Protein AF-A0A8S0PGC4-F1 (afdb_monomer_lite)

pLDDT: mean 73.99, std 10.73, range [44.09, 90.06]

Radius of gyration: 20.16 Å; chains: 1; bounding box: 60×24×46 Å

Organism: NCBI:txid158383

Structure (mmCIF, N/CA/C/O backbone):
data_AF-A0A8S0PGC4-F1
#
_entry.id   AF-A0A8S0PGC4-F1
#
loop_
_atom_site.group_PDB
_atom_site.id
_atom_site.type_symbol
_atom_site.label_atom_id
_atom_site.label_alt_id
_atom_site.label_comp_id
_atom_site.label_asym_id
_atom_site.label_entity_id
_atom_site.label_seq_id
_atom_site.pdbx_PDB_ins_code
_atom_site.Cartn_x
_atom_site.Cartn_y
_atom_site.Cartn_z
_atom_site.occupancy
_atom_site.B_iso_or_equiv
_atom_site.auth_seq_id
_atom_site.auth_comp_id
_atom_site.auth_asym_id
_atom_site.auth_atom_id
_atom_site.pdbx_PDB_model_num
ATOM 1 N N . MET A 1 1 ? -46.681 4.405 23.224 1.00 52.59 1 MET A N 1
ATOM 2 C CA . MET A 1 1 ? -45.631 4.895 22.306 1.00 52.59 1 MET A CA 1
ATOM 3 C C . MET A 1 1 ? -44.381 4.071 22.569 1.00 52.59 1 MET A C 1
ATOM 5 O O . MET A 1 1 ? -43.834 4.181 23.656 1.00 52.59 1 MET A O 1
ATOM 9 N N . VAL A 1 2 ? -44.002 3.168 21.663 1.00 63.16 2 VAL A N 1
ATOM 10 C CA . VAL A 1 2 ? -42.787 2.352 21.830 1.00 63.16 2 VAL A CA 1
ATOM 11 C C . VAL A 1 2 ? -41.618 3.150 21.262 1.00 63.16 2 VAL A C 1
ATOM 13 O O . VAL A 1 2 ? -41.620 3.474 20.077 1.00 63.16 2 VAL A O 1
ATOM 16 N N . ILE A 1 3 ? -40.655 3.515 22.106 1.00 70.88 3 ILE A N 1
ATOM 17 C CA . ILE A 1 3 ? -39.440 4.214 21.678 1.00 70.88 3 ILE A CA 1
ATOM 18 C C . ILE A 1 3 ? -38.450 3.147 21.204 1.00 70.88 3 ILE A C 1
ATOM 20 O O . ILE A 1 3 ? -37.950 2.359 22.000 1.00 70.88 3 ILE A O 1
ATOM 24 N N . MET A 1 4 ? -38.200 3.088 19.896 1.00 74.25 4 MET A N 1
ATOM 25 C CA . MET 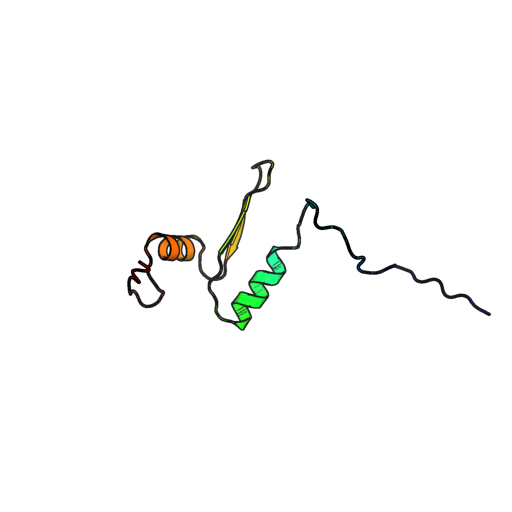A 1 4 ? -37.135 2.258 19.330 1.00 74.25 4 MET A CA 1
ATOM 26 C C . MET A 1 4 ? -35.808 3.013 19.411 1.00 74.25 4 MET A C 1
ATOM 28 O O . MET A 1 4 ? -35.584 3.970 18.669 1.00 74.25 4 MET A O 1
ATOM 32 N N . GLU A 1 5 ? -34.915 2.571 20.290 1.00 82.06 5 GLU A N 1
ATOM 33 C CA . GLU A 1 5 ? -33.553 3.100 20.360 1.00 82.06 5 GLU A CA 1
ATOM 34 C C . GLU A 1 5 ? -32.680 2.543 19.224 1.00 82.06 5 GLU A C 1
ATOM 36 O O . GLU A 1 5 ? -32.737 1.363 18.864 1.00 82.06 5 GLU A O 1
ATOM 41 N N . LYS A 1 6 ? -31.852 3.407 18.626 1.00 84.50 6 LYS A N 1
ATOM 42 C CA . LYS A 1 6 ? -30.904 3.001 17.580 1.00 84.50 6 LYS A CA 1
ATOM 43 C C . LYS A 1 6 ? -29.754 2.199 18.194 1.00 84.50 6 LYS A C 1
ATOM 45 O O . LYS A 1 6 ? -29.086 2.675 19.102 1.00 84.50 6 LYS A O 1
ATOM 50 N N . LYS A 1 7 ? -29.448 1.030 17.616 1.00 86.19 7 LYS A N 1
ATOM 51 C CA . LYS A 1 7 ? -28.357 0.142 18.072 1.00 86.19 7 LYS A CA 1
ATOM 52 C C . LYS A 1 7 ? -26.946 0.725 17.921 1.00 86.19 7 LYS A C 1
ATOM 54 O O . LYS A 1 7 ? -26.073 0.401 18.714 1.00 86.19 7 LYS A O 1
ATOM 59 N N . THR A 1 8 ? -26.690 1.529 16.887 1.00 90.06 8 THR A N 1
ATOM 60 C CA . THR A 1 8 ? -25.366 2.121 16.628 1.00 90.06 8 THR A CA 1
ATOM 61 C C . THR A 1 8 ? -25.505 3.504 16.010 1.00 90.06 8 THR A C 1
ATOM 63 O O . THR A 1 8 ? -26.396 3.717 15.186 1.00 90.06 8 THR A O 1
ATOM 66 N N . MET A 1 9 ? -24.557 4.395 16.295 1.00 87.75 9 MET A N 1
ATOM 67 C CA . MET A 1 9 ? -24.452 5.695 15.615 1.00 87.75 9 MET A CA 1
ATOM 68 C C . MET A 1 9 ? -23.937 5.588 14.169 1.00 87.75 9 MET A C 1
ATOM 70 O O . MET A 1 9 ? -23.968 6.567 13.428 1.00 87.75 9 MET A O 1
ATOM 74 N N . GLY A 1 10 ? -23.498 4.398 13.745 1.00 89.44 10 GLY A N 1
ATOM 75 C CA . GLY A 1 10 ? -22.930 4.165 12.422 1.00 89.44 10 GLY A CA 1
ATOM 76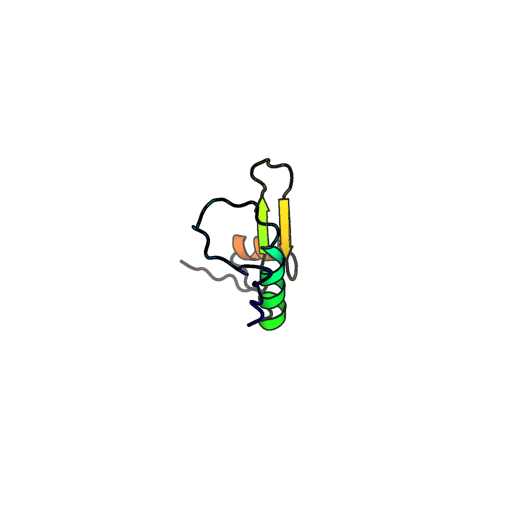 C C . GLY A 1 10 ? -21.533 4.767 12.278 1.00 89.44 10 GLY A C 1
ATOM 77 O O . GLY A 1 10 ? -20.788 4.914 13.247 1.00 89.44 10 GLY A O 1
ATOM 78 N N . ARG A 1 11 ? -21.153 5.090 11.041 1.00 87.19 11 ARG A N 1
ATOM 79 C CA . ARG A 1 11 ? -19.872 5.732 10.751 1.00 87.19 11 ARG A CA 1
ATOM 80 C C . ARG A 1 11 ? -19.916 7.192 11.198 1.00 87.19 11 ARG A C 1
ATOM 82 O O . ARG A 1 11 ? -20.559 8.016 10.556 1.00 87.19 11 ARG A O 1
ATOM 89 N N . SER A 1 12 ? -19.165 7.508 12.244 1.00 87.50 12 SER A N 1
ATOM 90 C CA . SER A 1 12 ? -18.994 8.883 12.711 1.00 87.50 12 SER A CA 1
ATOM 91 C C . SER A 1 12 ? -17.821 9.564 12.019 1.00 87.50 12 SER A C 1
ATOM 93 O O . SER A 1 12 ? -16.817 8.932 11.673 1.00 87.50 12 SER A O 1
ATOM 95 N N . LYS A 1 13 ? -17.937 10.879 11.822 1.00 88.62 13 LYS A N 1
ATOM 96 C CA . LYS A 1 13 ? -16.818 11.685 11.345 1.00 88.62 13 LYS A CA 1
ATOM 97 C C . LYS A 1 13 ? -15.729 11.701 12.416 1.00 88.62 13 LYS A C 1
ATOM 99 O O . LYS A 1 13 ? -15.999 11.986 13.576 1.00 88.62 13 LYS A O 1
ATOM 104 N N . VAL A 1 14 ? -14.509 11.389 12.002 1.00 86.75 14 VAL A N 1
ATOM 105 C CA . VAL A 1 14 ? -13.312 11.439 12.842 1.00 86.75 14 VAL A CA 1
ATOM 106 C C . VAL A 1 14 ? -12.371 12.505 12.307 1.00 86.75 14 VAL A C 1
ATOM 108 O O . VAL A 1 14 ? -12.294 12.733 11.098 1.00 86.75 14 VAL A O 1
ATOM 111 N N . GLU A 1 15 ? -11.672 13.166 13.219 1.00 89.81 15 GLU A N 1
ATOM 112 C CA . GLU A 1 15 ? -10.600 14.093 12.880 1.00 89.81 15 GLU A CA 1
ATOM 113 C C . GLU A 1 15 ? -9.435 13.330 12.234 1.00 89.81 15 GLU A C 1
ATOM 115 O O . GLU A 1 15 ? -9.173 12.172 12.573 1.00 89.81 15 GLU A O 1
ATOM 120 N N . MET A 1 16 ? -8.737 13.963 11.291 1.00 87.00 16 MET A N 1
ATOM 121 C CA . MET A 1 16 ? -7.637 13.329 10.569 1.00 87.00 16 MET A CA 1
ATOM 122 C C . MET A 1 16 ? -6.396 13.231 11.466 1.00 87.00 16 MET A C 1
ATOM 124 O O . MET A 1 16 ? -5.490 14.055 11.408 1.00 87.00 16 MET A O 1
ATOM 128 N N . LYS A 1 17 ? -6.378 12.207 12.318 1.00 85.38 17 LYS A N 1
ATOM 129 C CA . LYS A 1 17 ? -5.290 11.885 13.248 1.00 85.38 17 LYS A CA 1
ATOM 130 C C . LYS A 1 17 ? -4.657 10.543 12.889 1.00 85.38 17 LYS A C 1
ATOM 132 O O . LYS A 1 17 ? -5.203 9.754 12.114 1.00 85.38 17 LYS A O 1
ATOM 137 N N . LYS A 1 18 ? -3.478 10.279 13.454 1.00 77.12 18 LYS A N 1
ATOM 138 C CA . LYS A 1 18 ? -2.802 8.987 13.324 1.00 77.12 18 LYS A CA 1
ATOM 139 C C . LYS A 1 18 ? -3.690 7.893 13.925 1.00 77.12 18 LYS A C 1
ATOM 141 O O . LYS A 1 18 ? -4.001 7.934 15.108 1.00 77.12 18 LYS A O 1
ATOM 146 N N . ILE A 1 19 ? -4.076 6.927 13.099 1.00 74.50 19 ILE A N 1
ATOM 147 C CA . ILE A 1 19 ? -4.852 5.750 13.499 1.00 74.50 19 ILE A CA 1
ATOM 148 C C . ILE A 1 19 ? -4.164 4.495 12.953 1.00 74.50 19 ILE A C 1
ATOM 150 O O . ILE A 1 19 ? -3.547 4.544 11.886 1.00 74.50 19 ILE A O 1
ATOM 154 N N . GLU A 1 20 ? -4.260 3.377 13.665 1.00 65.56 20 GLU A N 1
ATOM 155 C CA . GLU A 1 20 ? -3.737 2.087 13.205 1.00 65.56 20 GLU A CA 1
ATOM 156 C C . GLU A 1 20 ? -4.690 1.517 12.140 1.00 65.56 20 GLU A C 1
ATOM 158 O O . GLU A 1 20 ? -5.796 1.067 12.435 1.00 65.56 20 GLU A O 1
ATOM 163 N N . LYS A 1 21 ? -4.319 1.642 10.857 1.00 63.75 21 LYS A N 1
ATOM 164 C CA . LYS A 1 21 ? -5.198 1.318 9.719 1.00 63.75 21 LYS A CA 1
ATOM 165 C C . LYS A 1 21 ? -4.933 -0.089 9.191 1.00 63.75 21 LYS A C 1
ATOM 167 O O . LYS A 1 21 ? -3.955 -0.306 8.489 1.00 63.75 21 LYS A O 1
ATOM 172 N N . ILE A 1 22 ? -5.876 -1.000 9.420 1.00 61.12 22 ILE A N 1
ATOM 173 C CA . ILE A 1 22 ? -5.899 -2.337 8.793 1.00 61.12 22 ILE A CA 1
ATOM 174 C C . ILE A 1 22 ? -6.596 -2.291 7.410 1.00 61.12 22 ILE A C 1
ATOM 176 O O . ILE A 1 22 ? -6.341 -3.108 6.533 1.00 61.12 22 ILE A O 1
ATOM 180 N N . GLY A 1 23 ? -7.458 -1.294 7.168 1.00 62.78 23 GLY A N 1
ATOM 181 C CA . GLY A 1 23 ? -8.363 -1.248 6.009 1.00 62.78 23 GLY A CA 1
ATOM 182 C C . GLY A 1 23 ? -7.815 -0.666 4.699 1.00 62.78 23 GLY A C 1
ATOM 183 O O . GLY A 1 23 ? -8.608 -0.426 3.791 1.00 62.78 23 GLY A O 1
ATOM 184 N N . LEU A 1 24 ? -6.510 -0.393 4.579 1.00 68.00 24 LEU A N 1
ATOM 185 C CA . LEU A 1 24 ? -5.961 0.315 3.412 1.00 68.00 24 LEU A CA 1
ATOM 186 C C . LEU A 1 24 ? -5.895 -0.563 2.151 1.00 68.00 24 LEU A C 1
ATOM 188 O O . LEU A 1 24 ? -6.040 -0.047 1.053 1.00 68.00 24 LEU A O 1
ATOM 192 N N . PHE A 1 25 ? -5.740 -1.880 2.301 1.00 66.62 25 PHE A N 1
ATOM 193 C CA . PHE A 1 25 ? -5.418 -2.786 1.189 1.00 66.62 25 PHE A CA 1
ATOM 194 C C . PHE A 1 25 ? -6.608 -3.245 0.339 1.00 66.62 25 PHE A C 1
ATOM 196 O O . PHE A 1 25 ? -6.415 -3.658 -0.797 1.00 66.62 25 PHE A O 1
ATOM 203 N N . LYS A 1 26 ? -7.849 -3.124 0.831 1.00 70.12 26 LYS A N 1
ATOM 204 C CA . LYS A 1 26 ? -9.042 -3.563 0.075 1.00 70.12 26 LYS A CA 1
ATOM 205 C C . LYS A 1 26 ? -9.466 -2.609 -1.044 1.00 70.12 26 LYS A C 1
ATOM 207 O O . LYS A 1 26 ? -10.135 -3.021 -1.979 1.00 70.12 26 LYS A O 1
ATOM 212 N N . LYS A 1 27 ? -9.139 -1.322 -0.926 1.00 77.50 27 LYS A N 1
ATOM 213 C CA . LYS A 1 27 ? -9.516 -0.298 -1.915 1.00 77.50 27 LYS A CA 1
ATOM 214 C C . LYS A 1 27 ? -8.619 -0.297 -3.166 1.00 77.50 27 LYS A C 1
ATOM 216 O O . LYS A 1 27 ? -9.153 -0.189 -4.263 1.00 77.50 27 LYS A O 1
ATOM 221 N N . PRO A 1 28 ? -7.295 -0.467 -3.037 1.00 76.94 28 PRO A N 1
ATOM 222 C CA . PRO A 1 28 ? -6.378 -0.570 -4.167 1.00 76.94 28 PRO A CA 1
ATOM 223 C C . PRO A 1 28 ? -6.671 -1.746 -5.100 1.00 76.94 28 PRO A C 1
ATOM 225 O O . PRO A 1 28 ? -6.623 -1.568 -6.310 1.00 76.94 28 PRO A O 1
ATOM 228 N N . SER A 1 29 ? -7.036 -2.917 -4.565 1.00 77.25 29 SER A N 1
ATOM 229 C CA . SER A 1 29 ? -7.348 -4.090 -5.393 1.00 77.25 29 SER A CA 1
ATOM 230 C C . SER A 1 29 ? -8.542 -3.870 -6.313 1.00 77.25 29 SER A C 1
ATOM 232 O O . SER A 1 29 ? -8.518 -4.287 -7.464 1.00 77.25 29 SER A O 1
ATOM 234 N N . GLU A 1 30 ? -9.564 -3.176 -5.820 1.00 82.44 30 GLU A N 1
ATOM 235 C CA . GLU A 1 30 ? -10.749 -2.809 -6.595 1.00 82.44 30 GLU A CA 1
ATOM 236 C C . GLU A 1 30 ? -10.382 -1.869 -7.759 1.00 82.44 30 GLU A C 1
ATOM 238 O O . GLU A 1 30 ? -10.817 -2.078 -8.888 1.00 82.44 30 GLU A O 1
ATOM 243 N N . ILE A 1 31 ? -9.510 -0.885 -7.512 1.00 83.56 31 ILE A N 1
ATOM 244 C CA . ILE A 1 31 ? -9.035 0.054 -8.541 1.00 83.56 31 ILE A CA 1
ATOM 245 C C . ILE A 1 31 ? -8.239 -0.675 -9.625 1.00 83.56 31 ILE A C 1
ATOM 247 O O . ILE A 1 31 ? -8.481 -0.443 -10.810 1.00 83.56 31 ILE A O 1
ATOM 251 N N . CYS A 1 32 ? -7.315 -1.556 -9.238 1.00 83.12 32 CYS A N 1
ATOM 252 C CA . CYS A 1 32 ? -6.483 -2.280 -10.194 1.00 83.12 32 CYS A CA 1
ATOM 253 C C . CYS A 1 32 ? -7.313 -3.172 -11.123 1.00 83.12 32 CYS A C 1
ATOM 255 O O . CYS A 1 32 ? -7.109 -3.146 -12.333 1.00 83.12 32 CYS A O 1
ATOM 257 N N . VAL A 1 33 ? -8.296 -3.894 -10.574 1.00 83.88 33 VAL A N 1
ATOM 258 C CA . VAL A 1 33 ? -9.179 -4.762 -11.369 1.00 83.88 33 VAL A CA 1
ATOM 259 C C . VAL A 1 33 ? -10.028 -3.951 -12.351 1.00 83.88 33 VAL A C 1
ATOM 261 O O . VAL A 1 33 ? -10.203 -4.365 -13.491 1.00 83.88 33 VAL A O 1
ATOM 264 N N . LEU A 1 34 ? -10.542 -2.788 -11.936 1.00 87.06 34 LEU A N 1
ATOM 265 C CA . LEU A 1 34 ? -11.421 -1.970 -12.779 1.00 87.06 34 LEU A CA 1
ATOM 266 C C . LEU A 1 34 ? -10.681 -1.195 -13.873 1.00 87.06 34 LEU A C 1
ATOM 268 O O . LEU A 1 34 ? -11.237 -0.960 -14.941 1.00 87.06 34 LEU A O 1
ATOM 272 N N . THR A 1 35 ? -9.456 -0.754 -13.595 1.00 84.62 35 THR A N 1
ATOM 273 C CA . THR A 1 35 ? -8.712 0.146 -14.494 1.00 84.62 35 THR A CA 1
ATOM 274 C C . THR A 1 35 ? -7.583 -0.547 -15.246 1.00 84.62 35 THR A C 1
ATOM 276 O O . THR A 1 35 ? -7.008 0.048 -16.153 1.00 84.62 35 THR A O 1
ATOM 279 N N . GLY A 1 36 ? -7.219 -1.771 -14.857 1.00 79.75 36 GLY A N 1
ATOM 280 C CA . GLY A 1 36 ? -5.991 -2.417 -15.318 1.00 79.75 36 GLY A CA 1
ATOM 281 C C . GLY A 1 36 ? -4.717 -1.714 -14.834 1.00 79.75 36 GLY A C 1
ATOM 282 O O . GLY A 1 36 ? -3.627 -2.070 -15.274 1.00 79.75 36 GLY A O 1
ATOM 283 N N . ALA A 1 37 ? -4.826 -0.716 -13.947 1.00 81.94 37 ALA A N 1
ATOM 284 C CA . ALA A 1 37 ? -3.676 0.022 -13.454 1.00 81.94 37 ALA A CA 1
ATOM 285 C C . ALA A 1 37 ? -2.756 -0.885 -12.629 1.00 81.94 37 ALA A C 1
ATOM 287 O O . ALA A 1 37 ? -3.190 -1.638 -11.754 1.00 81.94 37 ALA A O 1
ATOM 288 N N . GLU A 1 38 ? -1.456 -0.774 -12.878 1.00 81.38 38 GLU A N 1
ATOM 289 C CA . GLU A 1 38 ? -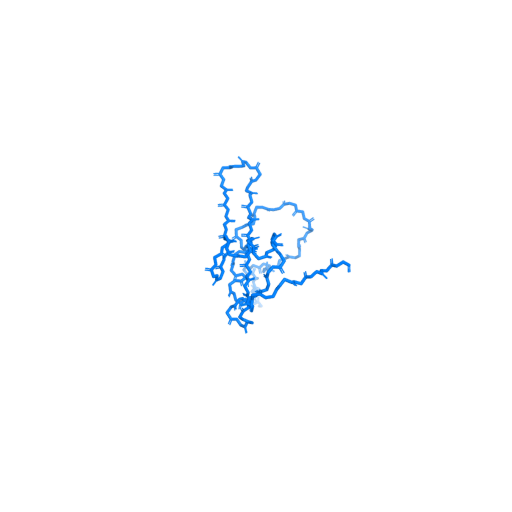0.435 -1.452 -12.092 1.00 81.38 38 GLU A CA 1
ATOM 290 C C . GLU A 1 38 ? -0.034 -0.566 -10.910 1.00 81.38 38 GLU A C 1
ATOM 292 O O . GLU A 1 38 ? 0.644 0.448 -11.075 1.00 81.38 38 GLU A O 1
ATOM 297 N N . ILE A 1 39 ? -0.473 -0.941 -9.708 1.00 79.88 39 ILE A N 1
ATOM 298 C CA . ILE A 1 39 ? -0.243 -0.174 -8.480 1.00 79.88 39 ILE A CA 1
ATOM 299 C C . ILE A 1 39 ? 0.616 -0.997 -7.518 1.00 79.88 39 ILE A C 1
ATOM 301 O O . ILE A 1 39 ? 0.365 -2.184 -7.311 1.00 79.88 39 ILE A O 1
ATOM 305 N N . ALA A 1 40 ? 1.599 -0.336 -6.907 1.00 83.25 40 ALA A N 1
ATOM 306 C CA . ALA A 1 40 ? 2.387 -0.836 -5.787 1.00 83.25 40 ALA A CA 1
ATOM 307 C C . ALA A 1 40 ? 2.142 0.047 -4.556 1.00 83.25 40 ALA A C 1
ATOM 309 O O . ALA A 1 40 ? 2.310 1.266 -4.623 1.00 83.25 40 ALA A O 1
ATOM 310 N N . ILE A 1 41 ? 1.762 -0.552 -3.425 1.00 82.56 41 ILE A N 1
ATOM 311 C CA . ILE A 1 41 ? 1.619 0.154 -2.142 1.00 82.56 41 ILE A CA 1
ATOM 312 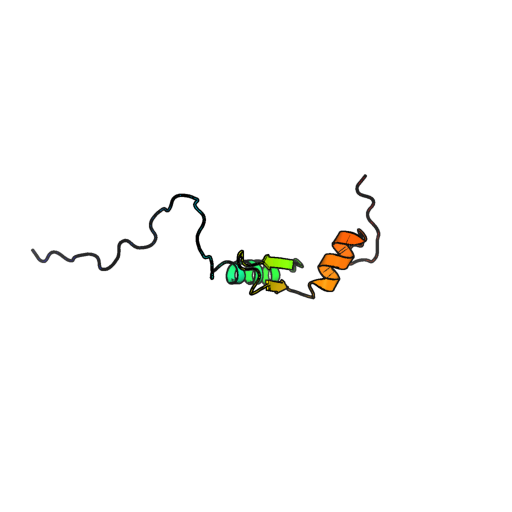C C . ILE A 1 41 ? 2.519 -0.513 -1.121 1.00 82.56 41 ILE A C 1
ATOM 314 O O . ILE A 1 41 ? 2.370 -1.700 -0.853 1.00 82.56 41 ILE A O 1
ATOM 318 N N . ILE A 1 42 ? 3.412 0.273 -0.522 1.00 80.94 42 ILE A N 1
ATOM 319 C CA . ILE A 1 42 ? 4.350 -0.180 0.504 1.00 80.94 42 ILE A CA 1
ATOM 320 C C . ILE A 1 42 ? 4.004 0.540 1.804 1.00 80.94 42 ILE A C 1
ATOM 322 O O . ILE A 1 42 ? 4.092 1.766 1.891 1.00 80.94 42 ILE A O 1
ATOM 326 N N . LEU A 1 43 ? 3.609 -0.218 2.824 1.00 78.81 43 LEU A N 1
ATOM 327 C CA . LEU A 1 43 ? 3.331 0.298 4.158 1.00 78.81 43 LEU A CA 1
ATOM 328 C C . LEU A 1 43 ? 4.317 -0.307 5.147 1.00 78.81 43 LEU A C 1
ATOM 330 O O . LEU A 1 43 ? 4.251 -1.492 5.471 1.00 78.81 43 LEU A O 1
ATOM 334 N N . GLN A 1 44 ? 5.204 0.527 5.673 1.00 78.81 44 GLN A N 1
ATOM 335 C CA . GLN A 1 44 ? 6.068 0.145 6.777 1.00 78.81 44 GLN A CA 1
ATOM 336 C C . GLN A 1 44 ? 5.393 0.522 8.094 1.00 78.81 44 G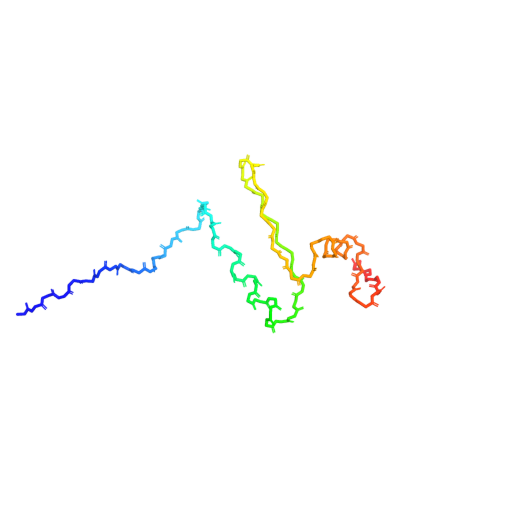LN A C 1
ATOM 338 O O . GLN A 1 44 ? 5.070 1.690 8.330 1.00 78.81 44 GLN A O 1
ATOM 343 N N . SER A 1 45 ? 5.185 -0.462 8.969 1.00 75.12 45 SER A N 1
ATOM 344 C CA . SER A 1 45 ? 4.755 -0.162 10.332 1.00 75.12 45 SER A CA 1
ATOM 345 C C . SER A 1 45 ? 5.815 0.680 11.040 1.00 75.12 45 SER A C 1
ATOM 347 O O . SER A 1 45 ? 7.017 0.479 10.863 1.00 75.12 45 SER A O 1
ATOM 349 N N . LEU A 1 46 ? 5.378 1.601 11.894 1.00 68.94 46 LEU A N 1
ATOM 350 C CA . LEU A 1 46 ? 6.275 2.483 12.643 1.00 68.94 46 LEU A CA 1
ATOM 351 C C . LEU A 1 46 ? 7.157 1.729 13.639 1.00 68.94 46 LEU A C 1
ATOM 353 O O . LEU A 1 46 ? 8.233 2.206 13.981 1.00 68.94 46 LEU A O 1
ATOM 357 N N . THR A 1 47 ? 6.748 0.530 14.061 1.00 72.19 47 THR A N 1
ATOM 358 C CA . THR A 1 47 ? 7.596 -0.364 14.860 1.00 72.19 47 THR A CA 1
ATOM 359 C C . THR A 1 47 ? 8.613 -1.135 14.014 1.00 72.19 47 THR A C 1
ATOM 361 O O . THR A 1 47 ? 9.354 -1.942 14.563 1.00 72.19 47 THR A O 1
ATOM 364 N N . ARG A 1 48 ? 8.648 -0.921 12.688 1.00 62.28 48 ARG A N 1
ATOM 365 C CA . ARG A 1 48 ? 9.476 -1.623 11.685 1.00 62.28 48 ARG A CA 1
ATOM 366 C C . ARG A 1 48 ? 9.400 -3.156 11.723 1.00 62.28 48 ARG A C 1
ATOM 368 O O . ARG A 1 48 ? 10.203 -3.822 11.086 1.00 62.28 48 ARG A O 1
ATOM 375 N N . LYS A 1 49 ? 8.414 -3.713 12.430 1.00 68.12 49 LYS A N 1
ATOM 376 C CA . LYS A 1 49 ? 8.216 -5.161 12.594 1.00 68.12 49 LYS A CA 1
ATOM 377 C C . LYS A 1 49 ? 7.571 -5.822 11.382 1.00 68.12 49 LYS A C 1
ATOM 379 O O . LYS A 1 49 ? 7.714 -7.021 11.196 1.00 68.12 49 LYS A O 1
ATOM 384 N N . CYS A 1 50 ? 6.844 -5.054 10.579 1.00 63.00 50 CYS A N 1
ATOM 385 C CA . CYS A 1 50 ? 6.146 -5.566 9.414 1.00 63.00 50 CYS A CA 1
ATOM 386 C C . CYS A 1 50 ? 6.135 -4.534 8.288 1.00 63.00 50 CYS A C 1
ATOM 388 O O . CYS A 1 50 ? 5.930 -3.333 8.509 1.00 63.00 50 CYS A O 1
ATOM 390 N N . VAL A 1 51 ? 6.364 -5.041 7.082 1.00 71.19 51 VAL A N 1
ATOM 391 C CA . VAL A 1 51 ? 6.129 -4.344 5.823 1.00 71.19 51 VAL A CA 1
ATOM 392 C C . VAL A 1 51 ? 4.937 -5.034 5.184 1.00 71.19 51 VAL A C 1
ATOM 394 O O . VAL A 1 51 ? 4.924 -6.255 5.055 1.00 71.19 51 VAL A O 1
ATOM 397 N N . PHE A 1 52 ? 3.928 -4.256 4.827 1.00 68.25 52 PHE A N 1
ATOM 398 C CA . PHE A 1 52 ? 2.796 -4.738 4.057 1.00 68.25 52 PHE A CA 1
ATOM 399 C C . PHE A 1 52 ? 2.935 -4.210 2.637 1.00 68.25 52 PHE A C 1
ATOM 401 O O . PHE A 1 52 ? 3.057 -2.996 2.443 1.00 68.25 52 PHE A O 1
ATOM 408 N N . THR A 1 53 ? 2.906 -5.112 1.663 1.00 67.94 53 THR A N 1
ATOM 409 C CA . THR A 1 53 ? 2.877 -4.760 0.247 1.00 67.94 53 THR A CA 1
ATOM 410 C C . THR A 1 53 ? 1.544 -5.171 -0.370 1.00 67.94 53 THR A C 1
ATOM 412 O O . THR A 1 53 ? 0.949 -6.181 0.008 1.00 67.94 53 THR A O 1
ATOM 415 N N . PHE A 1 54 ? 1.034 -4.346 -1.281 1.00 73.69 54 PHE A N 1
ATOM 416 C CA . PHE A 1 54 ? -0.081 -4.695 -2.157 1.00 73.69 54 PHE A CA 1
ATOM 417 C C . PHE A 1 54 ? 0.283 -4.380 -3.601 1.00 73.69 54 PHE A C 1
ATOM 419 O O . PHE A 1 54 ? 0.834 -3.310 -3.879 1.00 73.69 54 PHE A O 1
ATOM 426 N N . GLU A 1 55 ? -0.028 -5.320 -4.494 1.00 66.62 55 GLU A N 1
ATOM 427 C CA . GLU A 1 55 ? 0.499 -5.364 -5.857 1.00 66.62 55 GLU A CA 1
ATOM 428 C C . GLU A 1 55 ? -0.505 -6.038 -6.800 1.00 66.62 55 GLU A C 1
ATOM 430 O O . GLU A 1 55 ? -1.214 -6.961 -6.399 1.00 66.62 55 GLU A O 1
ATOM 435 N N . HIS A 1 56 ? -0.553 -5.587 -8.057 1.00 66.50 56 HIS A N 1
ATOM 436 C CA . HIS A 1 56 ? -1.418 -6.156 -9.103 1.00 66.50 56 HIS A CA 1
ATOM 437 C C . HIS A 1 56 ? -0.658 -6.933 -10.199 1.00 66.50 56 HIS A C 1
ATOM 439 O O . HIS A 1 56 ? -1.279 -7.651 -10.972 1.00 66.50 56 HIS A O 1
ATOM 445 N N . SER A 1 57 ? 0.675 -6.839 -10.262 1.00 70.06 57 SER A N 1
ATOM 446 C CA . SER A 1 57 ? 1.493 -7.563 -11.254 1.00 70.06 57 SER A CA 1
ATOM 447 C C . SER A 1 57 ? 2.858 -7.992 -10.703 1.00 70.06 57 SER A C 1
ATOM 449 O O . SER A 1 57 ? 3.242 -9.143 -10.874 1.00 70.06 57 SER A O 1
ATOM 451 N N . SER A 1 58 ? 3.569 -7.092 -10.015 1.00 73.19 58 SER A N 1
ATOM 452 C CA . SER A 1 58 ? 4.774 -7.338 -9.195 1.00 73.19 58 SER A CA 1
ATOM 453 C C . SER A 1 58 ? 5.333 -5.984 -8.732 1.00 73.19 58 SER A C 1
ATOM 455 O O . SER A 1 58 ? 5.492 -5.073 -9.551 1.00 73.19 58 SER A O 1
ATOM 457 N N . VAL A 1 59 ? 5.662 -5.820 -7.450 1.00 73.75 59 VAL A N 1
ATOM 458 C CA . VAL A 1 59 ? 6.254 -4.592 -6.893 1.00 73.75 59 VAL A CA 1
ATOM 459 C C . VAL A 1 59 ? 7.608 -4.328 -7.500 1.00 73.75 59 VAL A C 1
ATOM 461 O O . VAL A 1 59 ? 7.873 -3.186 -7.858 1.00 73.75 59 VAL A O 1
ATOM 464 N N . ASP A 1 60 ? 8.432 -5.353 -7.689 1.00 75.44 60 ASP A N 1
ATOM 465 C CA . ASP A 1 60 ? 9.747 -5.188 -8.305 1.00 75.44 60 ASP A CA 1
ATOM 466 C C . ASP A 1 60 ? 9.627 -4.648 -9.729 1.00 75.44 60 ASP A C 1
ATOM 468 O O . ASP A 1 60 ? 10.383 -3.762 -10.119 1.00 75.44 60 ASP A O 1
ATOM 472 N N . SER A 1 61 ? 8.617 -5.098 -10.477 1.00 76.44 61 SER A N 1
ATOM 473 C CA . SER A 1 61 ? 8.343 -4.602 -11.830 1.00 76.44 61 SER A CA 1
ATOM 474 C C . SER A 1 61 ? 7.865 -3.147 -11.818 1.00 76.44 61 SER A C 1
ATOM 476 O O . SER A 1 61 ? 8.358 -2.327 -12.595 1.00 76.44 61 SER A O 1
ATOM 478 N N . VAL A 1 62 ? 6.957 -2.788 -10.903 1.00 79.94 62 VAL A N 1
ATOM 479 C CA . VAL A 1 62 ? 6.492 -1.398 -10.740 1.00 79.94 62 VAL A CA 1
ATOM 480 C C . VAL A 1 62 ? 7.643 -0.483 -10.303 1.00 79.94 62 VAL A C 1
ATOM 482 O O . VAL A 1 62 ? 7.814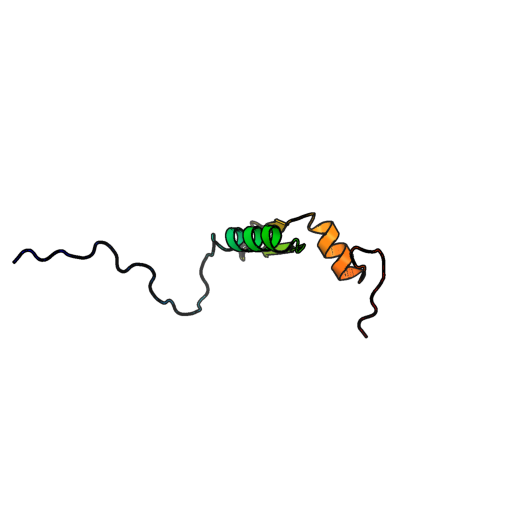 0.600 -10.864 1.00 79.94 62 VAL A O 1
ATOM 485 N N . ILE A 1 63 ? 8.469 -0.921 -9.348 1.00 82.50 63 ILE A N 1
ATOM 486 C CA . ILE A 1 63 ? 9.637 -0.180 -8.859 1.00 82.50 63 ILE A CA 1
ATOM 487 C C . ILE A 1 63 ? 10.683 -0.034 -9.962 1.00 82.50 63 ILE A C 1
ATOM 489 O O . ILE A 1 63 ? 11.233 1.054 -10.126 1.00 82.50 63 ILE A O 1
ATOM 493 N N . ALA A 1 64 ? 10.974 -1.096 -10.714 1.00 81.81 64 ALA A N 1
ATOM 494 C CA . ALA A 1 64 ? 11.940 -1.058 -11.806 1.00 81.81 64 ALA A CA 1
ATOM 495 C C . ALA A 1 64 ? 11.500 -0.071 -12.892 1.00 81.81 64 ALA A C 1
ATOM 497 O O . ALA A 1 64 ? 12.299 0.764 -13.313 1.00 81.81 64 ALA A O 1
ATOM 498 N N . ARG A 1 65 ? 10.220 -0.087 -13.284 1.00 80.62 65 ARG A N 1
ATOM 499 C CA . ARG A 1 65 ? 9.656 0.897 -14.223 1.00 80.62 65 ARG A CA 1
ATOM 500 C C . ARG A 1 65 ? 9.734 2.322 -13.688 1.00 80.62 65 ARG A C 1
ATOM 502 O O . ARG A 1 65 ? 10.145 3.217 -14.419 1.00 80.62 65 ARG A O 1
ATOM 509 N N . PHE A 1 66 ? 9.404 2.523 -12.412 1.00 81.69 66 PHE A N 1
ATOM 510 C CA . PHE A 1 66 ? 9.508 3.832 -11.765 1.00 81.69 66 PHE A CA 1
ATOM 511 C C . PHE A 1 66 ? 10.950 4.356 -11.751 1.00 81.69 66 PHE A C 1
ATOM 513 O O . PHE A 1 66 ? 11.188 5.506 -12.104 1.00 81.69 66 PHE A O 1
ATOM 520 N N . LYS A 1 67 ? 11.919 3.509 -11.382 1.00 81.50 67 LYS A N 1
ATOM 521 C CA . LYS A 1 67 ? 13.341 3.880 -11.314 1.00 81.50 67 LYS A CA 1
ATOM 522 C C . LYS A 1 67 ? 13.965 4.110 -12.687 1.00 81.50 67 LYS A C 1
ATOM 524 O O . LYS A 1 67 ? 14.792 5.002 -12.827 1.00 81.50 67 LYS A O 1
ATOM 529 N N . ASN A 1 68 ? 13.584 3.307 -13.676 1.00 81.44 68 ASN A N 1
ATOM 530 C CA . ASN A 1 68 ? 14.208 3.327 -14.995 1.00 81.44 68 ASN A CA 1
ATOM 531 C C . ASN A 1 68 ? 13.464 4.233 -15.994 1.00 81.44 68 ASN A C 1
ATOM 533 O O . ASN A 1 68 ? 13.920 4.388 -17.123 1.00 81.44 68 ASN A O 1
ATOM 537 N N . GLY A 1 69 ? 12.303 4.790 -15.625 1.00 67.31 69 GLY A N 1
ATOM 538 C CA . GLY A 1 69 ? 11.446 5.555 -16.541 1.00 67.31 69 GLY A CA 1
ATOM 539 C C . GLY A 1 69 ? 10.892 4.721 -17.705 1.00 67.31 69 GLY A C 1
ATOM 540 O O . GLY A 1 69 ? 10.473 5.275 -18.723 1.00 67.31 69 GLY A O 1
ATOM 541 N N . ILE A 1 70 ? 10.923 3.392 -17.574 1.00 63.28 70 ILE A N 1
ATOM 542 C CA . ILE A 1 70 ? 10.517 2.446 -18.614 1.00 63.28 70 ILE A CA 1
ATOM 543 C C . ILE A 1 70 ? 9.008 2.258 -18.509 1.00 63.28 70 ILE A C 1
ATOM 545 O O . ILE A 1 70 ? 8.498 1.808 -17.480 1.00 63.28 70 ILE A O 1
ATOM 549 N N . THR A 1 71 ? 8.282 2.600 -19.568 1.00 64.25 71 THR A N 1
ATOM 550 C CA . THR A 1 71 ? 6.855 2.280 -19.657 1.00 64.25 71 THR A CA 1
ATOM 551 C C . THR A 1 71 ? 6.653 0.834 -20.101 1.00 64.25 71 THR A C 1
ATOM 553 O O . THR A 1 71 ? 7.565 0.191 -20.614 1.00 64.25 71 THR A O 1
ATOM 556 N N . SER A 1 72 ? 5.455 0.294 -19.888 1.00 60.16 72 SER A N 1
ATOM 557 C CA . SER A 1 72 ? 5.088 -1.088 -20.226 1.00 60.16 72 SER A CA 1
ATOM 558 C C . SER A 1 72 ? 5.237 -1.455 -21.714 1.00 60.16 72 SER A C 1
ATOM 560 O O . SER A 1 72 ? 5.142 -2.636 -22.030 1.00 60.16 72 SER A O 1
ATOM 562 N N . ASP A 1 73 ? 5.502 -0.495 -22.610 1.00 61.78 73 ASP A N 1
ATOM 563 C CA . ASP A 1 73 ? 5.822 -0.755 -24.025 1.00 61.78 73 ASP A CA 1
ATOM 564 C C . ASP A 1 73 ? 7.336 -0.852 -24.329 1.00 61.78 73 ASP A C 1
ATOM 566 O O . ASP A 1 73 ? 7.721 -1.116 -25.466 1.00 61.78 73 ASP A O 1
ATOM 570 N N . GLY A 1 74 ? 8.204 -0.660 -23.327 1.00 57.25 74 GLY A N 1
ATOM 571 C CA . GLY A 1 74 ? 9.660 -0.655 -23.495 1.00 57.25 74 GLY A CA 1
ATOM 572 C C . GLY A 1 74 ? 10.273 0.710 -23.834 1.00 57.25 74 GLY A C 1
ATOM 573 O O . GLY A 1 74 ? 11.498 0.818 -23.884 1.00 57.25 74 GLY A O 1
ATOM 574 N N . THR A 1 75 ? 9.481 1.770 -24.014 1.00 55.62 75 THR A N 1
ATOM 575 C CA . THR A 1 75 ? 10.006 3.130 -24.209 1.00 55.62 75 THR A CA 1
ATOM 576 C C . THR A 1 75 ? 10.407 3.799 -22.895 1.00 55.62 75 THR A C 1
ATOM 578 O O . THR A 1 75 ? 9.659 3.817 -21.910 1.00 55.62 75 THR A O 1
ATOM 581 N N . VAL A 1 76 ? 11.602 4.399 -22.911 1.00 60.72 76 VAL A N 1
ATOM 582 C CA . VAL A 1 76 ? 12.110 5.300 -21.870 1.00 60.72 76 VAL A CA 1
ATOM 583 C C . VAL A 1 76 ? 11.501 6.677 -22.103 1.00 60.72 76 VAL A C 1
ATOM 585 O O . VAL A 1 76 ? 11.785 7.322 -23.115 1.00 60.72 76 VAL A O 1
ATOM 588 N N . LYS A 1 77 ? 10.662 7.146 -21.178 1.00 53.41 77 LYS A N 1
ATOM 589 C CA . LYS A 1 77 ? 10.158 8.523 -21.224 1.00 53.41 77 LYS A CA 1
ATOM 590 C C . LYS A 1 77 ? 11.056 9.413 -20.369 1.00 53.41 77 LYS A C 1
ATOM 592 O O . LYS A 1 77 ? 11.055 9.315 -19.145 1.00 53.41 77 LYS A O 1
ATOM 597 N N . ASN A 1 78 ? 11.825 10.279 -21.032 1.00 51.66 78 ASN A N 1
ATOM 598 C CA . ASN A 1 78 ? 12.544 11.377 -20.389 1.00 51.66 78 ASN A CA 1
ATOM 599 C C . ASN A 1 78 ? 11.526 12.454 -20.004 1.00 51.66 78 ASN A C 1
ATOM 601 O O . ASN A 1 78 ? 11.148 13.280 -20.831 1.00 51.66 78 ASN A O 1
ATOM 605 N N . TYR A 1 79 ? 11.053 12.415 -18.763 1.00 51.16 79 TYR A N 1
ATOM 606 C CA . TYR A 1 79 ? 10.309 13.524 -18.173 1.00 51.16 79 TYR A CA 1
ATOM 607 C C . TYR A 1 79 ? 11.331 14.516 -17.604 1.00 51.16 79 TYR A C 1
ATOM 609 O O . TYR A 1 79 ? 11.622 14.491 -16.409 1.00 51.16 79 TYR A O 1
ATOM 617 N N . ALA A 1 80 ? 11.956 15.289 -18.495 1.00 44.09 80 ALA A N 1
ATOM 618 C CA . ALA A 1 80 ? 12.675 16.508 -18.129 1.00 44.09 80 ALA A CA 1
ATOM 619 C C . ALA A 1 80 ? 11.681 17.671 -18.032 1.00 44.09 80 ALA A C 1
ATOM 621 O O . ALA A 1 80 ? 10.745 17.700 -18.866 1.00 44.09 80 ALA A O 1
#

Sequence (80 aa):
MVIMEKKTMGRSKVEMKKIEKIGLFKKPSEICVLTGAEIAIILQSLTRKCVFTFEHSSVDSVIARFKNGITSDGTVKNYA

Foldseek 3Di:
DDDDDDPDPPDDDDDPDDDDDPPPQPVVVVVCVVPVDWDWDWDQDPVNPDIDIHTDPDPVVVVCCVVQCQDPVRDRDPPD

Secondary structure (DSSP, 8-state):
------S---S----S-----STTTHHHHHHHHHH----EEEEE-TTSS-EEEEESS-HHHHHHHHHHTB-TTS-B----

InterPro domains:
  IPR002100 Transcription factor, MADS-box [PF00319] (22-54)
  IPR002100 Transcription factor, MADS-box [SM00432] (9-57)
  IPR036879 Transcription factor, MADS-box superfamily [G3DSA:3.40.1810.10] (11-78)
  IPR036879 Transcription factor, MADS-box superfamily [SSF55455] (8-69)